Protein AF-A0A8S3HAY7-F1 (afdb_monomer_lite)

Sequence (148 aa):
MASSSPSLCQQLQCDAFQFTICRHCQLFLCIKHLAEHQQQFPTDFQRLLDDARRQQAQLSTFDTRISEQRLKLNQTHDIDTTQTRQINTYLQSRAIQDGNRSCLNQFQTATSFLPVTDKLEQFISDSDSTINIINTQFDEDSLFASFG

pLDDT: mean 71.51, std 20.14, range [35.38, 96.5]

Foldseek 3Di:
DDDPDPQAFPPPPGPDRDWDADPVPRGTHDPVVSVVCVVCVVVVVVVVVVVVVVVVVVVVVVVVVVVVVVVVVVVVVVVVLVVLVVVLVVLVVVCVVVVNVVVNVVVCVVPPPNCVVVVVVVVVVVVVVVPPPPDPPPPVVVVPPPPD

Radius of gyration: 32.9 Å; chains: 1; bounding box: 49×33×94 Å

Secondary structure (DSSP, 8-state):
-------S-SSTT---S-EEE-TTT--EEEHHHHHHHHHHHHHHHHHHHHHHHHHHHHHHHHHHHHHHHHHHHHHHHHHHHHHHHHHHHHHHHHHHHTT-HHHHHHHHHH-TTTTHHHHHHHHHHHHHTS---------GGGSSTT--

Structure (mmCIF, N/CA/C/O backbone):
data_AF-A0A8S3HAY7-F1
#
_entry.id   AF-A0A8S3HAY7-F1
#
loop_
_atom_site.group_PDB
_atom_site.id
_atom_site.type_symbol
_atom_site.label_atom_id
_atom_site.label_alt_id
_atom_site.label_comp_id
_atom_site.label_asym_id
_atom_site.label_entity_id
_atom_site.label_seq_id
_atom_site.pdbx_PDB_ins_code
_atom_site.Cartn_x
_atom_site.Cartn_y
_atom_site.Cartn_z
_atom_site.occupancy
_atom_site.B_iso_or_equiv
_atom_site.auth_seq_id
_atom_site.auth_comp_id
_atom_site.auth_asym_id
_atom_site.auth_atom_id
_atom_site.pdbx_PDB_model_num
ATOM 1 N N . MET A 1 1 ? 2.301 -25.032 -39.432 1.00 37.59 1 MET A N 1
ATOM 2 C CA . MET A 1 1 ? 1.788 -23.798 -38.802 1.00 37.59 1 MET A CA 1
ATOM 3 C C . MET A 1 1 ? 2.848 -22.731 -38.998 1.00 37.59 1 MET A C 1
ATOM 5 O O . MET A 1 1 ? 3.970 -22.940 -38.560 1.00 37.59 1 MET A O 1
ATOM 9 N N . ALA A 1 2 ? 2.552 -21.699 -39.789 1.00 36.38 2 ALA A N 1
ATOM 10 C CA . ALA A 1 2 ? 3.522 -20.672 -40.151 1.00 36.38 2 ALA A CA 1
ATOM 11 C C . ALA A 1 2 ? 3.823 -19.796 -38.929 1.00 36.38 2 ALA A C 1
ATOM 13 O O . ALA A 1 2 ? 2.947 -19.093 -38.436 1.00 36.38 2 ALA A O 1
ATOM 14 N N . SER A 1 3 ? 5.058 -19.864 -38.439 1.00 41.44 3 SER A N 1
ATOM 15 C CA . SER A 1 3 ? 5.620 -18.890 -37.513 1.00 41.44 3 SER A CA 1
ATOM 16 C C . SER A 1 3 ? 5.758 -17.564 -38.259 1.00 41.44 3 SER A C 1
ATOM 18 O O . SER A 1 3 ? 6.670 -17.395 -39.069 1.00 41.44 3 SER A O 1
ATOM 20 N N . SER A 1 4 ? 4.827 -16.639 -38.043 1.00 46.16 4 SER A N 1
ATOM 21 C CA . SER A 1 4 ? 4.948 -15.260 -38.509 1.00 46.16 4 SER A CA 1
ATOM 22 C C . SER A 1 4 ? 6.047 -14.571 -37.703 1.00 46.16 4 SER A C 1
ATOM 24 O O . SER A 1 4 ? 5.792 -13.969 -36.661 1.00 46.16 4 SER A O 1
ATOM 26 N N . SER A 1 5 ? 7.288 -14.719 -38.159 1.00 51.41 5 SER A N 1
ATOM 27 C CA . SER A 1 5 ? 8.424 -13.938 -37.683 1.00 51.41 5 SER A CA 1
ATOM 28 C C . SER A 1 5 ? 8.075 -12.451 -37.816 1.00 51.41 5 SER A C 1
ATOM 30 O O . SER A 1 5 ? 7.642 -12.050 -38.900 1.00 51.41 5 SER A O 1
ATOM 32 N N . PRO A 1 6 ? 8.232 -11.619 -36.772 1.00 55.50 6 PRO A N 1
ATOM 33 C CA . PRO A 1 6 ? 7.977 -10.191 -36.890 1.00 55.50 6 PRO A CA 1
ATOM 34 C C . PRO A 1 6 ? 9.024 -9.596 -37.837 1.00 55.50 6 PRO A C 1
ATOM 36 O O . PRO A 1 6 ? 10.182 -9.414 -37.481 1.00 55.50 6 PRO A O 1
ATOM 39 N N . SER A 1 7 ? 8.626 -9.356 -39.085 1.00 57.25 7 SER A N 1
ATOM 40 C CA . SER A 1 7 ? 9.487 -8.831 -40.149 1.00 57.25 7 SER A CA 1
ATOM 41 C C . SER A 1 7 ? 9.477 -7.303 -40.223 1.00 57.25 7 SER A C 1
ATOM 43 O O . SER A 1 7 ? 9.905 -6.737 -41.225 1.00 57.25 7 SER A O 1
ATOM 45 N N . LEU A 1 8 ? 8.928 -6.634 -39.207 1.00 63.38 8 LEU A N 1
ATOM 46 C CA . LEU A 1 8 ? 8.683 -5.197 -39.197 1.00 63.38 8 LEU A CA 1
ATOM 47 C C . LEU A 1 8 ? 9.184 -4.589 -37.891 1.00 63.38 8 LEU A C 1
ATOM 49 O O . LEU A 1 8 ? 9.098 -5.197 -36.823 1.00 63.38 8 LEU A O 1
ATOM 53 N N . CYS A 1 9 ? 9.694 -3.365 -37.996 1.00 71.25 9 CYS A N 1
ATOM 54 C CA . CYS A 1 9 ? 10.015 -2.534 -36.846 1.00 71.25 9 CYS A CA 1
ATOM 55 C C . CYS A 1 9 ? 8.757 -2.356 -35.976 1.00 71.25 9 CYS A C 1
ATOM 57 O O . CYS A 1 9 ? 7.694 -2.018 -36.488 1.00 71.25 9 CYS A O 1
ATOM 59 N N . GLN A 1 10 ? 8.875 -2.557 -34.661 1.00 72.06 10 GLN A N 1
ATOM 60 C CA . GLN A 1 10 ? 7.746 -2.452 -33.722 1.00 72.06 10 GLN A CA 1
ATOM 61 C C . GLN A 1 10 ? 7.216 -1.018 -33.544 1.00 72.06 10 GLN A C 1
ATOM 63 O O . GLN A 1 10 ? 6.156 -0.818 -32.955 1.00 72.06 10 GLN A O 1
ATOM 68 N N . GLN A 1 11 ? 7.918 -0.020 -34.084 1.00 69.81 11 GLN A N 1
ATOM 69 C CA . GLN A 1 11 ? 7.413 1.345 -34.193 1.00 69.81 11 GLN A CA 1
ATOM 70 C C . GLN A 1 11 ? 6.331 1.414 -35.285 1.00 69.81 11 GLN A C 1
ATOM 72 O O . GLN A 1 11 ? 6.621 1.195 -36.465 1.00 69.81 11 GLN A O 1
ATOM 77 N N . LEU A 1 12 ? 5.092 1.735 -34.894 1.00 62.75 12 LEU A N 1
ATOM 78 C CA . LEU A 1 12 ? 3.973 1.954 -35.818 1.00 62.75 12 LEU A CA 1
ATOM 79 C C . LEU A 1 12 ? 4.380 2.972 -36.899 1.00 62.75 12 LEU A C 1
ATOM 81 O O . LEU A 1 12 ? 4.919 4.026 -36.574 1.00 62.75 12 LEU A O 1
ATOM 85 N N . GLN A 1 13 ? 4.093 2.657 -38.169 1.00 70.75 13 GLN A N 1
ATOM 86 C CA . GLN A 1 13 ? 4.428 3.470 -39.356 1.00 70.75 13 GLN A CA 1
ATOM 87 C C . GLN A 1 13 ? 5.917 3.496 -39.756 1.00 70.75 13 GLN A C 1
ATOM 89 O O . GLN A 1 13 ? 6.383 4.450 -40.379 1.00 70.75 13 GLN A O 1
ATOM 94 N N . CYS A 1 14 ? 6.684 2.454 -39.425 1.00 76.12 14 CYS A N 1
ATOM 95 C CA . CYS A 1 14 ? 8.046 2.289 -39.928 1.00 76.12 14 CYS A CA 1
ATOM 96 C C . CYS A 1 14 ? 8.129 1.199 -41.007 1.00 76.12 14 CYS A C 1
ATOM 98 O O . CYS A 1 14 ? 8.087 0.013 -40.692 1.00 76.12 14 CYS A O 1
ATOM 100 N N . ASP A 1 15 ? 8.354 1.599 -42.261 1.00 76.62 15 ASP A N 1
ATOM 101 C CA . ASP A 1 15 ? 8.492 0.683 -43.411 1.00 76.62 15 ASP A CA 1
ATOM 102 C C . ASP A 1 15 ? 9.927 0.138 -43.592 1.00 76.62 15 ASP A C 1
ATOM 104 O O . ASP A 1 15 ? 10.336 -0.262 -44.681 1.00 76.62 15 ASP A O 1
ATOM 108 N N . ALA A 1 16 ? 10.751 0.165 -42.541 1.00 75.25 16 ALA A N 1
ATOM 109 C CA . ALA A 1 16 ? 12.135 -0.290 -42.625 1.00 75.25 16 ALA A CA 1
ATOM 110 C C . ALA A 1 16 ? 12.226 -1.826 -42.591 1.00 75.25 16 ALA A C 1
ATOM 112 O O . ALA A 1 16 ? 11.748 -2.467 -41.658 1.00 75.25 16 ALA A O 1
ATOM 113 N N . PHE A 1 17 ? 12.926 -2.402 -43.572 1.00 69.19 17 PHE A N 1
ATOM 114 C CA . PHE A 1 17 ? 13.105 -3.855 -43.722 1.00 69.19 17 PHE A CA 1
ATOM 115 C C . PHE A 1 17 ? 14.362 -4.412 -43.031 1.00 69.19 17 PHE A C 1
ATOM 117 O O . PHE A 1 17 ? 14.563 -5.623 -42.995 1.00 69.19 17 PHE A O 1
ATOM 124 N N . GLN A 1 18 ? 15.221 -3.540 -42.494 1.00 75.56 18 GLN A N 1
ATOM 125 C CA . GLN A 1 18 ? 16.394 -3.918 -41.702 1.00 75.56 18 GLN A CA 1
ATOM 126 C C . GLN A 1 18 ? 16.164 -3.542 -40.241 1.00 75.56 18 GLN A C 1
ATOM 128 O O . GLN A 1 18 ? 15.976 -2.366 -39.914 1.00 75.56 18 GLN A O 1
ATOM 133 N N . PHE A 1 19 ? 16.193 -4.543 -39.367 1.00 79.69 19 PHE A N 1
ATOM 134 C CA . PHE A 1 19 ? 15.931 -4.390 -37.944 1.00 79.69 19 PHE A CA 1
ATOM 135 C C . PHE A 1 19 ? 16.968 -5.133 -37.106 1.00 79.69 19 PHE A C 1
ATOM 137 O O . PHE A 1 19 ? 17.495 -6.176 -37.491 1.00 79.69 19 PHE A O 1
ATOM 144 N N . THR A 1 20 ? 17.237 -4.568 -35.939 1.00 82.88 20 THR A N 1
ATOM 145 C CA . THR A 1 20 ? 18.141 -5.088 -34.922 1.00 82.88 20 THR A CA 1
ATOM 146 C C . THR A 1 20 ? 17.357 -5.222 -33.624 1.00 82.88 20 THR A C 1
ATOM 148 O O . THR A 1 20 ? 16.465 -4.427 -33.329 1.00 82.88 20 THR A O 1
ATOM 151 N N . ILE A 1 21 ? 17.692 -6.235 -32.831 1.00 84.19 21 ILE A N 1
ATOM 152 C CA . ILE A 1 21 ? 17.061 -6.458 -31.532 1.00 84.19 21 ILE A CA 1
ATOM 153 C C . ILE A 1 21 ? 17.763 -5.589 -30.488 1.00 84.19 21 ILE A C 1
ATOM 155 O O . ILE A 1 21 ? 18.978 -5.696 -30.294 1.00 84.19 21 ILE A O 1
ATOM 159 N N . CYS A 1 22 ? 17.005 -4.756 -29.779 1.00 84.50 22 CYS A N 1
ATOM 160 C CA . CYS A 1 22 ? 17.496 -4.124 -28.563 1.00 84.50 22 CYS A CA 1
ATOM 161 C C . CYS A 1 22 ? 17.643 -5.196 -27.479 1.00 84.50 22 CYS A C 1
ATOM 163 O O . CYS A 1 22 ? 16.658 -5.784 -27.046 1.00 84.50 22 CYS A O 1
ATOM 165 N N . ARG A 1 23 ? 18.864 -5.460 -27.003 1.00 84.31 23 ARG A N 1
ATOM 166 C CA . ARG A 1 23 ? 19.099 -6.524 -26.009 1.00 84.31 23 ARG A CA 1
ATOM 167 C C . ARG A 1 23 ? 18.497 -6.243 -24.629 1.00 84.31 23 ARG A C 1
ATOM 169 O O . ARG A 1 23 ? 18.299 -7.183 -23.874 1.00 84.31 23 ARG A O 1
ATOM 176 N N . HIS A 1 24 ? 18.207 -4.982 -24.309 1.00 80.81 24 HIS A N 1
ATOM 177 C CA . HIS A 1 24 ? 17.679 -4.589 -22.999 1.00 80.81 24 HIS A CA 1
ATOM 178 C C . HIS A 1 24 ? 16.188 -4.906 -22.840 1.00 80.81 24 HIS A C 1
ATOM 180 O O . HIS A 1 24 ? 15.763 -5.359 -21.787 1.00 80.81 24 HIS A O 1
ATOM 186 N N . CYS A 1 25 ? 15.401 -4.677 -23.888 1.00 82.56 25 CYS A N 1
ATOM 187 C CA . CYS A 1 25 ? 13.939 -4.798 -23.872 1.00 82.56 25 CYS A CA 1
ATOM 188 C C . CYS A 1 25 ? 13.412 -5.807 -24.903 1.00 82.56 25 CYS A C 1
ATOM 190 O O . CYS A 1 25 ? 12.207 -5.962 -25.052 1.00 82.56 25 CYS A O 1
ATOM 192 N N . GLN A 1 26 ? 14.319 -6.468 -25.633 1.00 86.19 26 GLN A N 1
ATOM 193 C CA . GLN A 1 26 ? 14.034 -7.437 -26.697 1.00 86.19 26 GLN A CA 1
ATOM 194 C C . GLN A 1 26 ? 13.161 -6.883 -27.840 1.00 86.19 26 GLN A C 1
ATOM 196 O O . GLN A 1 26 ? 12.584 -7.646 -28.611 1.00 86.19 26 GLN A O 1
ATOM 201 N N . LEU A 1 27 ? 13.100 -5.553 -27.986 1.00 84.62 27 LEU A N 1
ATOM 202 C CA . LEU A 1 27 ? 12.339 -4.897 -29.048 1.00 84.62 27 LEU A CA 1
ATOM 203 C C . LEU A 1 27 ? 13.049 -5.009 -30.403 1.00 84.62 27 LEU A C 1
ATOM 205 O O . LEU A 1 27 ? 14.265 -4.822 -30.497 1.00 84.62 27 LEU A O 1
ATOM 209 N N . PHE A 1 28 ? 12.276 -5.255 -31.460 1.00 86.94 28 PHE A N 1
ATOM 210 C CA . PHE A 1 28 ? 12.743 -5.282 -32.848 1.00 86.94 28 PHE A CA 1
ATOM 211 C C . PHE A 1 28 ? 12.616 -3.883 -33.452 1.00 86.94 28 PHE A C 1
ATOM 213 O O . PHE A 1 28 ? 11.518 -3.434 -33.788 1.00 86.94 28 PHE A O 1
ATOM 220 N N . LEU A 1 29 ? 13.743 -3.185 -33.592 1.00 86.38 29 LEU A N 1
ATOM 221 C CA . LEU A 1 29 ? 13.777 -1.793 -34.034 1.00 86.38 29 LEU A CA 1
ATOM 222 C C . LEU A 1 29 ? 14.686 -1.637 -35.252 1.00 86.38 29 LEU A C 1
ATOM 224 O O . LEU A 1 29 ? 15.742 -2.260 -35.344 1.00 86.38 29 LEU A O 1
ATOM 228 N N . CYS A 1 30 ? 14.308 -0.773 -36.193 1.00 89.69 30 CYS A N 1
ATOM 229 C CA . CYS A 1 30 ? 15.243 -0.343 -37.230 1.00 89.69 30 CYS A CA 1
ATOM 230 C C . CYS A 1 30 ? 16.382 0.484 -36.610 1.00 89.69 30 CYS A C 1
ATOM 232 O O . CYS A 1 30 ? 16.252 0.995 -35.500 1.00 89.69 30 CYS A O 1
ATOM 234 N N . ILE A 1 31 ? 17.494 0.659 -37.328 1.00 86.88 31 ILE A N 1
ATOM 235 C CA . ILE A 1 31 ? 18.687 1.354 -36.806 1.00 86.88 31 ILE A CA 1
ATOM 236 C C . ILE A 1 31 ? 18.351 2.760 -36.277 1.00 86.88 31 ILE A C 1
ATOM 238 O O . ILE A 1 31 ? 18.845 3.156 -35.223 1.00 86.88 31 ILE A O 1
ATOM 242 N N . LYS A 1 32 ? 17.470 3.492 -36.973 1.00 87.00 32 LYS A N 1
ATOM 243 C CA . LYS A 1 32 ? 17.034 4.834 -36.567 1.00 87.00 32 LYS A CA 1
ATOM 244 C C . LYS A 1 32 ? 16.267 4.806 -35.240 1.00 87.00 32 LYS A C 1
ATOM 246 O O . LYS A 1 32 ? 16.650 5.499 -34.305 1.00 87.00 32 LYS A O 1
ATOM 251 N N . HIS A 1 33 ? 15.236 3.967 -35.138 1.00 87.56 33 HIS A N 1
ATOM 252 C CA . HIS A 1 33 ? 14.433 3.861 -33.918 1.00 87.56 33 HIS A CA 1
ATOM 253 C C . HIS A 1 33 ? 15.204 3.221 -32.764 1.00 87.56 33 HIS A C 1
ATOM 255 O O . HIS A 1 33 ? 14.953 3.554 -31.615 1.00 87.56 33 HIS A O 1
ATOM 261 N N . LEU A 1 34 ? 16.185 2.359 -33.042 1.00 88.00 34 LEU A N 1
ATOM 262 C CA . LEU A 1 34 ? 17.090 1.852 -32.017 1.00 88.00 34 LEU A CA 1
ATOM 263 C C . LEU A 1 34 ? 17.937 2.983 -31.420 1.00 88.00 34 LEU A C 1
ATOM 265 O O . LEU A 1 34 ? 18.092 3.033 -30.204 1.00 88.00 34 LEU A O 1
ATOM 269 N N . ALA A 1 35 ? 18.455 3.897 -32.246 1.00 87.12 35 ALA A N 1
ATOM 270 C CA . ALA A 1 35 ? 19.217 5.049 -31.768 1.00 87.12 35 ALA A CA 1
ATOM 271 C C . ALA A 1 35 ? 18.341 6.020 -30.958 1.00 87.12 35 ALA A C 1
ATOM 273 O O . ALA A 1 35 ? 18.748 6.457 -29.884 1.00 87.12 35 ALA A O 1
ATOM 274 N N . GLU A 1 36 ? 17.124 6.310 -31.425 1.00 89.75 36 GLU A N 1
ATOM 275 C CA . GLU A 1 36 ? 16.154 7.134 -30.686 1.00 89.75 36 GLU A CA 1
ATOM 276 C C . GLU A 1 36 ? 15.763 6.480 -29.350 1.00 89.75 36 GLU A C 1
ATOM 278 O O . GLU A 1 36 ? 15.808 7.126 -28.304 1.00 89.75 36 GLU A O 1
ATOM 283 N N . HIS A 1 37 ? 15.477 5.177 -29.361 1.00 87.88 37 HIS A N 1
ATOM 284 C CA . HIS A 1 37 ? 15.178 4.396 -28.162 1.00 87.88 37 HIS A CA 1
ATOM 285 C C . HIS A 1 37 ? 16.343 4.412 -27.161 1.00 87.88 37 HIS A C 1
ATOM 287 O O . HIS A 1 37 ? 16.134 4.611 -25.968 1.00 87.88 37 HIS A O 1
ATOM 293 N N . GLN A 1 38 ? 17.584 4.264 -27.634 1.00 86.69 38 GLN A N 1
ATOM 294 C CA . GLN A 1 38 ? 18.778 4.351 -26.787 1.00 86.69 38 GLN A CA 1
ATOM 295 C C . GLN A 1 38 ? 18.990 5.750 -26.197 1.00 86.69 38 GLN A C 1
ATOM 297 O O . GLN A 1 38 ? 19.474 5.859 -25.074 1.00 86.69 38 GLN A O 1
ATOM 302 N N . GLN A 1 39 ? 18.626 6.810 -26.922 1.00 90.69 39 GLN A N 1
ATOM 303 C CA . GLN A 1 39 ? 18.703 8.183 -26.416 1.00 90.69 39 GLN A 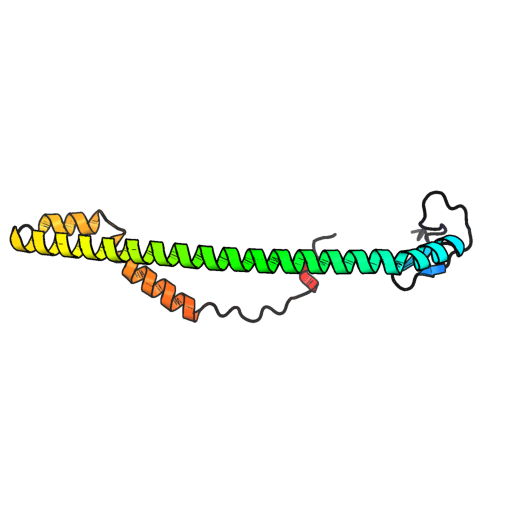CA 1
ATOM 304 C C . GLN A 1 39 ? 17.642 8.476 -25.352 1.00 90.69 39 GLN A C 1
ATOM 306 O O . GLN A 1 39 ? 17.919 9.216 -24.412 1.00 90.69 39 GLN A O 1
ATOM 311 N N . GLN A 1 40 ? 16.445 7.900 -25.481 1.00 89.00 40 GLN A N 1
ATOM 312 C CA . GLN A 1 40 ? 15.343 8.092 -24.531 1.00 89.00 40 GLN A CA 1
ATOM 313 C C . GLN A 1 40 ? 15.482 7.221 -23.277 1.00 89.00 40 GLN A C 1
ATOM 315 O O . GLN A 1 40 ? 15.054 7.623 -22.194 1.00 89.00 40 GLN A O 1
ATOM 320 N N . PHE A 1 41 ? 16.146 6.069 -23.397 1.00 87.94 41 PHE A N 1
ATOM 321 C CA . PHE A 1 41 ? 16.279 5.091 -22.320 1.00 87.94 41 PHE A CA 1
ATOM 322 C C . PHE A 1 41 ? 16.763 5.673 -20.976 1.00 87.94 41 PHE A C 1
ATOM 324 O O . PHE A 1 41 ? 16.138 5.364 -19.964 1.00 87.94 41 PHE A O 1
ATOM 331 N N . PRO A 1 42 ? 17.805 6.530 -20.897 1.00 91.12 42 PRO A N 1
ATOM 332 C CA . PRO A 1 42 ? 18.242 7.092 -19.618 1.00 91.12 42 PRO A CA 1
ATOM 333 C C . PRO A 1 42 ? 17.161 7.934 -18.934 1.00 91.12 42 PRO A C 1
ATOM 335 O O . PRO A 1 42 ? 17.025 7.890 -17.713 1.00 91.12 42 PRO A O 1
ATOM 338 N N . THR A 1 43 ? 16.381 8.690 -19.711 1.00 92.19 43 THR A N 1
ATOM 339 C CA . THR A 1 43 ? 15.296 9.528 -19.191 1.00 92.19 43 THR A CA 1
ATOM 340 C C . THR A 1 43 ? 14.142 8.674 -18.679 1.00 92.19 43 THR A C 1
ATOM 342 O O . THR A 1 43 ? 13.663 8.901 -17.568 1.00 92.19 43 THR A O 1
ATOM 345 N N . ASP A 1 44 ? 13.735 7.663 -19.446 1.00 88.25 44 ASP A N 1
ATOM 346 C CA . ASP A 1 44 ? 12.667 6.744 -19.045 1.00 88.25 44 ASP A CA 1
ATOM 347 C C . ASP A 1 44 ? 13.069 5.921 -17.818 1.00 88.25 44 ASP A C 1
ATOM 349 O O . ASP A 1 44 ? 12.288 5.765 -16.878 1.00 88.25 44 ASP A O 1
ATOM 353 N N . PHE A 1 45 ? 14.318 5.460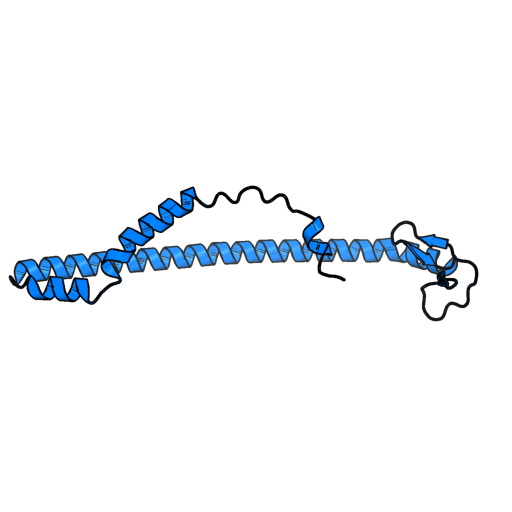 -17.778 1.00 90.12 45 PHE A N 1
ATOM 354 C CA . PHE A 1 45 ? 14.868 4.742 -16.637 1.00 90.12 45 PHE A CA 1
ATOM 355 C C . PHE A 1 45 ? 14.894 5.614 -15.378 1.00 90.12 45 PHE A C 1
ATOM 357 O O . PHE A 1 45 ? 14.457 5.176 -14.313 1.00 90.12 45 PHE A O 1
ATOM 364 N N . GLN A 1 46 ? 15.338 6.869 -15.494 1.00 94.19 46 GLN A N 1
ATOM 365 C CA . GLN A 1 46 ? 15.334 7.802 -14.369 1.00 94.19 46 GLN A CA 1
ATOM 366 C C . GLN A 1 46 ? 13.911 8.063 -13.859 1.00 94.19 46 GLN A C 1
ATOM 368 O O . GLN A 1 46 ? 13.682 8.059 -12.650 1.00 94.19 46 GLN A O 1
ATOM 373 N N . ARG A 1 47 ? 12.940 8.213 -14.767 1.00 94.94 47 ARG A N 1
ATOM 374 C CA . ARG A 1 47 ? 11.529 8.378 -14.405 1.00 94.94 47 ARG A CA 1
ATOM 375 C C . ARG A 1 47 ? 10.993 7.173 -13.633 1.00 94.94 47 ARG A C 1
ATOM 377 O O . ARG A 1 47 ? 10.336 7.365 -12.614 1.00 94.94 47 ARG A O 1
ATOM 384 N N . LEU A 1 48 ? 11.302 5.955 -14.078 1.00 94.38 48 LEU A N 1
ATOM 385 C CA . LEU A 1 48 ? 10.910 4.729 -13.377 1.00 94.38 48 LEU A CA 1
ATOM 386 C C . LEU A 1 48 ? 11.537 4.643 -11.980 1.00 94.38 48 LEU A C 1
ATOM 388 O O . LEU A 1 48 ? 10.854 4.275 -11.027 1.00 94.38 48 LEU A O 1
ATOM 392 N N . LEU A 1 49 ? 12.810 5.024 -11.833 1.00 96.50 49 LEU A N 1
ATOM 393 C CA . LEU A 1 49 ? 13.461 5.086 -10.522 1.00 96.50 49 LEU A CA 1
ATOM 394 C C . LEU A 1 49 ? 12.797 6.108 -9.595 1.00 96.50 49 LEU A C 1
ATOM 396 O O . LEU A 1 49 ? 12.609 5.836 -8.409 1.00 96.50 49 LEU A O 1
ATOM 400 N N . ASP A 1 50 ? 12.430 7.274 -10.117 1.00 96.44 50 ASP A N 1
ATOM 401 C CA . ASP A 1 50 ? 11.762 8.309 -9.332 1.00 96.44 50 ASP A CA 1
ATOM 402 C C . ASP A 1 50 ? 10.331 7.897 -8.949 1.00 96.44 50 ASP A C 1
ATOM 404 O O . ASP A 1 50 ? 9.896 8.151 -7.823 1.00 96.44 50 ASP A O 1
ATOM 408 N N . ASP A 1 51 ? 9.614 7.198 -9.831 1.00 96.12 51 ASP A N 1
ATOM 409 C CA . ASP A 1 51 ? 8.316 6.587 -9.526 1.00 96.12 51 ASP A CA 1
ATOM 410 C C . ASP A 1 51 ? 8.439 5.520 -8.434 1.00 96.12 51 ASP A C 1
ATOM 412 O O . ASP A 1 51 ? 7.692 5.565 -7.453 1.00 96.12 51 ASP A O 1
ATOM 416 N N . ALA A 1 52 ? 9.430 4.630 -8.530 1.00 95.44 52 ALA A N 1
ATOM 417 C CA . ALA A 1 52 ? 9.691 3.609 -7.518 1.00 95.44 52 ALA A CA 1
ATOM 418 C C . ALA A 1 52 ? 10.016 4.228 -6.146 1.00 95.44 52 ALA A C 1
ATOM 420 O O . ALA A 1 52 ? 9.461 3.817 -5.127 1.00 95.44 52 ALA A O 1
ATOM 421 N N . ARG A 1 53 ? 10.849 5.277 -6.104 1.00 96.19 53 ARG A N 1
ATOM 422 C CA . ARG A 1 53 ? 11.156 6.012 -4.863 1.00 96.19 53 ARG A CA 1
ATOM 423 C C . ARG A 1 53 ? 9.918 6.673 -4.263 1.00 96.19 53 ARG A C 1
ATOM 425 O O . ARG A 1 53 ? 9.731 6.641 -3.047 1.00 96.19 53 ARG A O 1
ATOM 432 N N . ARG A 1 54 ? 9.059 7.264 -5.099 1.00 96.19 54 ARG A N 1
ATOM 433 C CA . ARG A 1 54 ? 7.794 7.860 -4.646 1.00 96.19 54 ARG A CA 1
ATOM 434 C C . ARG A 1 54 ? 6.856 6.810 -4.065 1.00 96.19 54 ARG A C 1
ATOM 436 O O . ARG A 1 54 ? 6.303 7.040 -2.993 1.00 96.19 54 ARG A O 1
ATOM 443 N N . GLN A 1 55 ? 6.713 5.664 -4.724 1.00 95.50 55 GLN A N 1
ATOM 444 C CA . GLN A 1 55 ? 5.906 4.553 -4.218 1.00 95.50 55 GLN A CA 1
ATOM 445 C C . GLN A 1 55 ? 6.451 4.024 -2.888 1.00 95.50 55 GLN A C 1
ATOM 447 O O . GLN A 1 55 ? 5.689 3.852 -1.941 1.00 95.50 55 GLN A O 1
ATOM 452 N N . GLN A 1 56 ? 7.770 3.862 -2.766 1.00 96.06 56 GLN A N 1
ATOM 453 C CA . GLN A 1 56 ? 8.404 3.447 -1.514 1.00 96.06 56 GLN A CA 1
ATOM 454 C C . GLN A 1 56 ? 8.118 4.428 -0.364 1.00 96.06 56 GLN A C 1
ATOM 456 O O . GLN A 1 56 ? 7.783 4.005 0.742 1.00 96.06 56 GLN A O 1
ATOM 461 N N . ALA A 1 57 ? 8.198 5.738 -0.618 1.00 94.12 57 ALA A N 1
ATOM 462 C CA . ALA A 1 57 ? 7.874 6.760 0.379 1.00 94.12 57 ALA A CA 1
ATOM 463 C C . ALA A 1 57 ? 6.378 6.777 0.761 1.00 94.12 57 ALA A C 1
ATOM 465 O O . ALA A 1 57 ? 6.016 7.062 1.905 1.00 94.12 57 ALA A O 1
ATOM 466 N N . GLN A 1 58 ? 5.490 6.468 -0.186 1.00 95.88 58 GLN A N 1
ATOM 467 C CA . GLN A 1 58 ? 4.058 6.339 0.088 1.00 95.88 58 GLN A CA 1
ATOM 468 C C . GLN A 1 58 ? 3.758 5.115 0.956 1.00 95.88 58 GLN A C 1
ATOM 470 O O . GLN A 1 58 ? 2.985 5.233 1.906 1.00 95.88 58 GLN A O 1
ATOM 475 N N . LEU A 1 59 ? 4.398 3.976 0.676 1.00 94.06 59 LEU A N 1
ATOM 476 C CA . LEU A 1 59 ? 4.255 2.756 1.471 1.00 94.06 59 LEU A CA 1
ATOM 477 C C . LEU A 1 59 ? 4.749 2.957 2.905 1.00 94.06 59 LEU A C 1
ATOM 479 O O . LEU A 1 59 ? 4.017 2.647 3.838 1.00 94.06 59 LEU A O 1
ATOM 483 N N . SER A 1 60 ? 5.909 3.590 3.106 1.00 93.50 60 SER A N 1
ATOM 484 C CA . SER A 1 60 ? 6.402 3.865 4.464 1.00 93.50 60 SER A CA 1
ATOM 485 C C . SER A 1 60 ? 5.470 4.794 5.254 1.00 93.50 60 SER A C 1
ATOM 487 O O . SER A 1 60 ? 5.242 4.605 6.452 1.00 93.50 60 SER A O 1
ATOM 489 N N . THR A 1 61 ? 4.865 5.776 4.579 1.00 94.31 61 THR A N 1
ATOM 490 C CA . THR A 1 61 ? 3.856 6.655 5.187 1.00 94.31 61 THR A CA 1
ATOM 491 C C . THR A 1 61 ? 2.585 5.880 5.539 1.00 94.31 61 THR A C 1
ATOM 493 O O . THR A 1 61 ? 1.985 6.116 6.589 1.00 94.31 61 THR A O 1
ATOM 496 N N . PHE A 1 62 ? 2.161 4.959 4.673 1.00 94.75 62 PHE A N 1
ATOM 497 C CA . PHE A 1 62 ? 1.008 4.099 4.914 1.00 94.75 62 PHE A CA 1
ATOM 498 C C . PHE A 1 62 ? 1.237 3.172 6.115 1.00 94.75 62 PHE A C 1
ATOM 500 O O . PHE A 1 62 ? 0.409 3.162 7.024 1.00 94.75 62 PHE A O 1
ATOM 507 N N . ASP A 1 63 ? 2.384 2.495 6.184 1.00 93.75 63 ASP A N 1
ATOM 508 C CA . ASP A 1 63 ? 2.755 1.625 7.307 1.00 93.75 63 ASP A CA 1
ATOM 509 C C . ASP A 1 63 ? 2.771 2.386 8.635 1.00 93.75 63 ASP A C 1
ATOM 511 O O . ASP A 1 63 ? 2.235 1.915 9.641 1.00 93.75 63 ASP A O 1
ATOM 515 N N . THR A 1 64 ? 3.308 3.610 8.626 1.00 94.81 64 THR A N 1
ATOM 516 C CA . THR A 1 64 ? 3.294 4.492 9.801 1.00 94.81 64 THR A CA 1
ATOM 517 C C . THR A 1 64 ? 1.861 4.759 10.27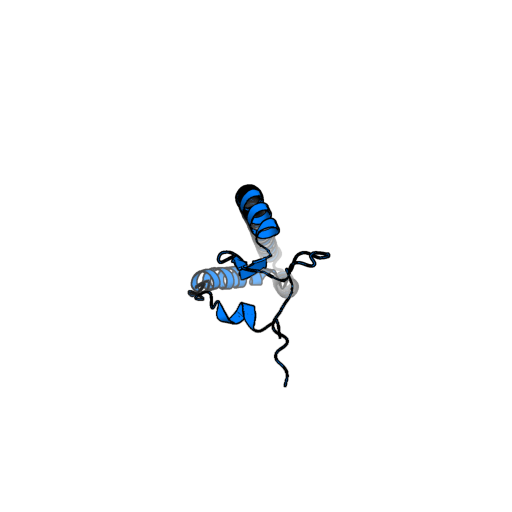2 1.00 94.81 64 THR A C 1
ATOM 519 O O . THR A 1 64 ? 1.553 4.593 11.452 1.00 94.81 64 THR A O 1
ATOM 522 N N . ARG A 1 65 ? 0.947 5.095 9.352 1.00 95.62 65 ARG A N 1
ATOM 523 C CA . ARG A 1 65 ? -0.468 5.342 9.685 1.00 95.62 65 ARG A CA 1
ATOM 524 C C . ARG A 1 65 ? -1.175 4.094 10.206 1.00 95.62 65 ARG A C 1
ATOM 526 O O . ARG A 1 65 ? -1.973 4.201 11.134 1.00 95.62 65 ARG A O 1
ATOM 533 N N . ILE A 1 66 ? -0.894 2.923 9.635 1.00 95.38 66 ILE A N 1
ATOM 534 C CA . ILE A 1 66 ? -1.449 1.650 10.115 1.00 95.38 66 ILE A CA 1
ATOM 535 C C . ILE A 1 66 ? -0.966 1.359 11.537 1.00 95.38 66 ILE A C 1
ATOM 537 O O . ILE A 1 66 ? -1.772 0.982 12.387 1.00 95.38 66 ILE A O 1
ATOM 541 N N . SER A 1 67 ? 0.318 1.581 11.819 1.00 93.25 67 SER A N 1
ATOM 542 C CA . SER A 1 67 ? 0.882 1.428 13.164 1.00 93.25 67 SER A CA 1
ATOM 543 C C . SER A 1 67 ? 0.201 2.359 14.176 1.00 93.25 67 SER A C 1
ATOM 545 O O . SER A 1 67 ? -0.261 1.912 15.227 1.00 93.25 67 SER A O 1
ATOM 547 N N . GLU A 1 68 ? 0.023 3.636 13.825 1.00 95.75 68 GLU A N 1
ATOM 548 C CA . GLU A 1 68 ? -0.699 4.602 14.662 1.00 95.75 68 GLU A CA 1
ATOM 549 C C . GLU A 1 68 ? -2.163 4.203 14.903 1.00 95.75 68 GLU A C 1
ATOM 551 O O . GLU A 1 68 ? -2.676 4.351 16.014 1.00 95.75 68 GLU A O 1
ATOM 556 N N . GLN A 1 69 ? -2.856 3.701 13.878 1.00 94.00 69 GLN A N 1
ATOM 557 C CA . GLN A 1 69 ? -4.238 3.238 14.015 1.00 94.00 69 GLN A CA 1
ATOM 558 C C . GLN A 1 69 ? -4.341 1.999 14.906 1.00 94.00 69 GLN A C 1
ATOM 560 O O . GLN A 1 69 ? -5.228 1.948 15.758 1.00 94.00 69 GLN A O 1
ATOM 565 N N . ARG A 1 70 ? -3.422 1.037 14.766 1.00 90.44 70 ARG A N 1
ATOM 566 C CA . ARG A 1 70 ? -3.345 -0.134 15.654 1.00 90.44 70 ARG A CA 1
ATOM 567 C C . ARG A 1 70 ? -3.124 0.283 17.103 1.00 90.44 70 ARG A C 1
ATOM 569 O O . ARG A 1 70 ? -3.827 -0.204 17.981 1.00 90.44 70 ARG A O 1
ATOM 576 N N . LEU A 1 71 ? -2.222 1.235 17.348 1.00 94.81 71 LEU A N 1
ATOM 577 C CA . LEU A 1 71 ? -1.982 1.759 18.692 1.00 94.81 71 LEU A CA 1
ATOM 578 C C . LEU A 1 71 ? -3.251 2.379 19.297 1.00 94.81 71 LEU A C 1
ATOM 580 O O . LEU A 1 71 ? -3.594 2.080 20.437 1.00 94.81 71 LEU A O 1
ATOM 584 N N . LYS A 1 72 ? -3.978 3.202 18.530 1.00 93.75 72 LYS A N 1
ATOM 585 C CA . LYS A 1 72 ? -5.240 3.815 18.983 1.00 93.75 72 LYS A CA 1
ATOM 586 C C . LYS A 1 72 ? -6.328 2.778 19.265 1.00 93.75 72 LYS A C 1
ATOM 588 O O . LYS A 1 72 ? -7.066 2.924 20.238 1.00 93.75 72 LYS A O 1
ATOM 593 N N . LEU A 1 73 ? -6.432 1.741 18.432 1.00 91.50 73 LEU A N 1
ATOM 594 C CA . LEU A 1 73 ? -7.386 0.649 18.639 1.00 91.50 73 LEU A CA 1
ATOM 595 C C . LEU A 1 73 ? -7.074 -0.120 19.924 1.00 91.50 73 LEU A C 1
ATOM 597 O O . LEU A 1 73 ? -7.978 -0.317 20.730 1.00 91.50 73 LEU A O 1
ATOM 601 N N . ASN A 1 74 ? -5.806 -0.464 20.153 1.00 86.12 74 ASN A N 1
ATOM 602 C CA . ASN A 1 74 ? -5.381 -1.145 21.377 1.00 86.12 74 ASN A CA 1
ATOM 603 C C . ASN A 1 74 ? -5.667 -0.292 22.619 1.00 86.12 74 ASN A C 1
ATOM 605 O O . ASN A 1 74 ? -6.280 -0.773 23.562 1.00 86.12 74 ASN A O 1
ATOM 609 N N . GLN A 1 75 ? -5.337 1.003 22.585 1.00 91.88 75 GLN A N 1
ATOM 610 C CA . GLN A 1 75 ? -5.660 1.925 23.681 1.00 91.88 75 GLN A CA 1
ATOM 611 C C . GLN A 1 75 ? -7.166 1.995 23.964 1.00 91.88 75 GLN A C 1
ATOM 613 O O . GLN A 1 75 ? -7.576 2.008 25.122 1.00 91.88 75 GLN A O 1
ATOM 618 N N . THR A 1 76 ? -7.994 2.034 22.917 1.00 90.69 76 THR A N 1
ATOM 619 C CA . THR A 1 76 ? -9.459 2.046 23.069 1.00 90.69 76 THR A CA 1
ATOM 620 C C . THR A 1 76 ? -9.945 0.746 23.707 1.00 90.69 76 THR A C 1
ATOM 622 O O . THR A 1 76 ? -10.704 0.778 24.671 1.00 90.69 76 THR A O 1
ATOM 625 N N . HIS A 1 77 ? -9.442 -0.391 23.227 1.00 85.56 77 HIS A N 1
ATOM 626 C CA . HIS A 1 77 ? -9.763 -1.706 23.767 1.00 85.56 77 HIS A CA 1
ATOM 627 C C . HIS A 1 77 ? -9.360 -1.850 25.245 1.00 85.56 77 HIS A C 1
ATOM 629 O O . HIS A 1 77 ? -10.131 -2.383 26.046 1.00 85.56 77 HIS A O 1
ATOM 635 N N . ASP A 1 78 ? -8.190 -1.343 25.637 1.00 83.81 78 ASP A N 1
ATOM 636 C CA . ASP A 1 78 ? -7.715 -1.379 27.026 1.00 83.81 78 ASP A CA 1
ATOM 637 C C . ASP A 1 78 ? -8.596 -0.529 27.954 1.00 83.81 78 ASP A C 1
ATOM 639 O O . ASP A 1 78 ? -8.912 -0.938 29.079 1.00 83.81 78 ASP A O 1
ATOM 643 N N . ILE A 1 79 ? -9.038 0.642 27.478 1.00 90.38 79 ILE A N 1
ATOM 644 C CA . ILE A 1 79 ? -9.982 1.506 28.198 1.00 90.38 79 ILE A CA 1
ATOM 645 C C . ILE A 1 79 ? -11.317 0.783 28.383 1.00 90.38 79 ILE A C 1
ATOM 647 O O . ILE A 1 79 ? -11.803 0.699 29.514 1.00 90.38 79 ILE A O 1
ATOM 651 N N . ASP A 1 80 ? -11.881 0.223 27.314 1.00 82.31 80 ASP A N 1
ATOM 652 C CA . ASP A 1 80 ? -13.166 -0.481 27.355 1.00 82.31 80 ASP A CA 1
ATOM 653 C C . ASP A 1 80 ? -13.100 -1.704 28.276 1.00 82.31 80 ASP A C 1
ATOM 655 O O . ASP A 1 80 ? -13.985 -1.918 29.109 1.00 82.31 80 ASP A O 1
ATOM 659 N N . THR A 1 81 ? -12.008 -2.468 28.206 1.00 83.81 81 THR A N 1
ATOM 660 C CA . THR A 1 81 ? -11.751 -3.610 29.091 1.00 83.81 81 THR A CA 1
ATOM 661 C C . THR A 1 81 ? -11.682 -3.162 30.551 1.00 83.81 81 THR A C 1
ATOM 663 O O . THR A 1 81 ? -12.288 -3.779 31.431 1.00 83.81 81 THR A O 1
ATOM 666 N N . THR A 1 82 ? -11.000 -2.051 30.829 1.00 86.88 82 THR A N 1
ATOM 667 C CA . THR A 1 82 ? -10.889 -1.497 32.184 1.00 86.88 82 THR A CA 1
ATOM 668 C C . THR A 1 82 ? -12.240 -1.022 32.716 1.00 86.88 82 THR A C 1
ATOM 670 O O . THR A 1 82 ? -12.616 -1.383 33.833 1.00 86.88 82 THR A O 1
ATOM 673 N N . GLN A 1 83 ? -13.003 -0.261 31.926 1.00 85.12 83 GLN A N 1
ATOM 674 C CA . GLN A 1 83 ? -14.351 0.187 32.297 1.00 85.12 83 GLN A CA 1
ATOM 675 C C . GLN A 1 83 ? -15.266 -1.004 32.583 1.00 85.12 83 GLN A C 1
ATOM 677 O O . GLN A 1 83 ? -15.985 -1.036 33.582 1.00 85.12 83 GLN A O 1
ATOM 682 N N . THR A 1 84 ? -15.171 -2.030 31.748 1.00 82.25 84 THR A N 1
ATOM 683 C CA . THR A 1 84 ? -15.920 -3.272 31.892 1.00 82.25 84 THR A CA 1
ATOM 684 C C . THR A 1 84 ? -15.589 -3.990 33.205 1.00 82.25 84 THR A C 1
ATOM 686 O O . THR A 1 84 ? -16.497 -4.370 33.951 1.00 82.25 84 THR A O 1
ATOM 689 N N . ARG A 1 85 ? -14.300 -4.116 33.557 1.00 82.00 85 ARG A N 1
ATOM 690 C CA . ARG A 1 85 ? -13.861 -4.669 34.856 1.00 82.00 85 ARG A CA 1
ATOM 691 C C . ARG A 1 85 ? -14.392 -3.847 36.037 1.00 82.00 85 ARG A C 1
ATOM 693 O O . ARG A 1 85 ? -14.825 -4.423 37.039 1.00 82.00 85 ARG A O 1
ATOM 700 N N . GLN A 1 86 ? -14.403 -2.518 35.926 1.00 81.69 86 GLN A N 1
ATOM 701 C CA . GLN A 1 86 ? -14.925 -1.630 36.971 1.00 81.69 86 GLN A CA 1
ATOM 702 C C . GLN A 1 86 ? -16.436 -1.802 37.174 1.00 81.69 86 GLN A C 1
ATOM 704 O O . GLN A 1 86 ? -16.881 -1.947 38.313 1.00 81.69 86 GLN A O 1
ATOM 709 N N . ILE A 1 87 ? -17.218 -1.856 36.090 1.00 83.19 87 ILE A N 1
ATOM 710 C CA . ILE A 1 87 ? -18.668 -2.098 36.145 1.00 83.19 87 ILE A CA 1
ATOM 711 C C . ILE A 1 87 ? -18.954 -3.460 36.780 1.00 83.19 87 ILE A C 1
ATOM 713 O O . ILE A 1 87 ? -19.781 -3.556 37.686 1.00 83.19 87 ILE A O 1
ATOM 717 N N . ASN A 1 88 ? -18.228 -4.502 36.368 1.00 77.88 88 ASN A N 1
ATOM 718 C CA . ASN A 1 88 ? -18.332 -5.830 36.970 1.00 77.88 88 ASN A CA 1
ATOM 719 C C . ASN A 1 88 ? -18.091 -5.801 38.480 1.00 77.88 88 ASN A C 1
ATOM 721 O O . ASN A 1 88 ? -18.893 -6.330 39.249 1.00 77.88 88 ASN A O 1
ATOM 725 N N . THR A 1 89 ? -17.007 -5.153 38.904 1.00 79.81 89 THR A N 1
ATOM 726 C CA . THR A 1 89 ? -16.645 -5.031 40.322 1.00 79.81 89 THR A CA 1
ATOM 727 C C . THR A 1 89 ? -17.732 -4.290 41.102 1.00 79.81 89 THR A C 1
ATOM 729 O O . THR A 1 89 ? -18.144 -4.731 42.177 1.00 79.81 89 THR A O 1
ATOM 732 N N . TYR A 1 90 ? -18.255 -3.197 40.538 1.00 81.44 90 TYR A N 1
ATOM 733 C CA . TYR A 1 90 ? -19.353 -2.439 41.129 1.00 81.44 90 TYR A CA 1
ATOM 734 C C . TYR A 1 90 ? -20.601 -3.310 41.316 1.00 81.44 90 TYR A C 1
ATOM 736 O O . TYR A 1 90 ? -21.120 -3.403 42.430 1.00 81.44 90 TYR A O 1
ATOM 744 N N . LEU A 1 91 ? -21.045 -4.004 40.265 1.00 78.75 91 LEU A N 1
ATOM 745 C CA . LEU A 1 91 ? -22.224 -4.871 40.311 1.00 78.75 91 LEU A CA 1
ATOM 746 C C . LEU A 1 91 ? -22.062 -6.013 41.321 1.00 78.75 91 LEU A C 1
ATOM 748 O O . LEU A 1 91 ? -22.987 -6.280 42.090 1.00 78.75 91 LEU A O 1
ATOM 752 N N . GLN A 1 92 ? -20.885 -6.645 41.374 1.00 76.19 92 GLN A N 1
ATOM 753 C CA . GLN A 1 92 ? -20.571 -7.671 42.372 1.00 76.19 92 GLN A CA 1
ATOM 754 C C . GLN A 1 92 ? -20.680 -7.120 43.797 1.00 76.19 92 GLN A C 1
ATOM 756 O O . GLN A 1 92 ? -21.345 -7.727 44.638 1.00 76.19 92 GLN A O 1
ATOM 761 N N . SER A 1 93 ? -20.089 -5.950 44.064 1.00 77.38 93 SER A N 1
ATOM 762 C CA . SER A 1 93 ? -20.145 -5.325 45.390 1.00 77.38 93 SER A CA 1
ATOM 763 C C . SER A 1 93 ? -21.581 -4.992 45.817 1.00 77.38 93 SER A C 1
ATOM 765 O O . SER A 1 93 ? -21.975 -5.292 46.945 1.00 77.38 93 SER A O 1
ATOM 767 N N . ARG A 1 94 ? -22.399 -4.476 44.890 1.00 77.06 94 ARG A N 1
ATOM 768 C CA . ARG A 1 94 ? -23.821 -4.168 45.096 1.00 77.06 94 ARG A CA 1
ATOM 769 C C . ARG A 1 94 ? -24.645 -5.417 45.395 1.00 77.06 94 ARG A C 1
ATOM 771 O O . ARG A 1 94 ? -25.407 -5.433 46.354 1.00 77.06 94 ARG A O 1
ATOM 778 N N . ALA A 1 95 ? -24.458 -6.485 44.622 1.00 72.81 95 ALA A N 1
ATOM 779 C CA . ALA A 1 95 ? -25.186 -7.736 44.823 1.00 72.81 95 ALA A CA 1
ATOM 780 C C . ALA A 1 9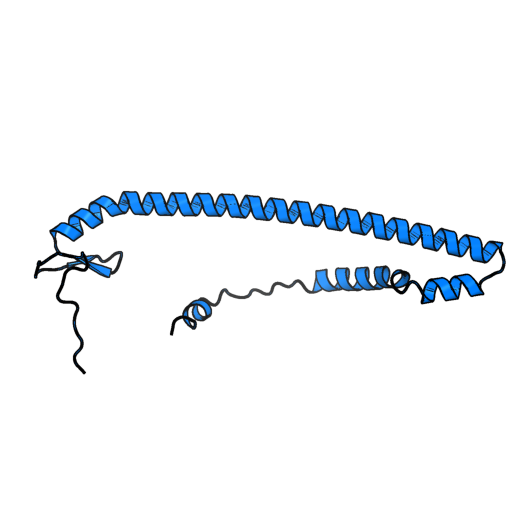5 ? -24.862 -8.410 46.167 1.00 72.81 95 ALA A C 1
ATOM 782 O O . ALA A 1 95 ? -25.728 -9.065 46.749 1.00 72.81 95 ALA A O 1
ATOM 783 N N . ILE A 1 96 ? -23.628 -8.253 46.663 1.00 76.56 96 ILE A N 1
ATOM 784 C CA . ILE A 1 96 ? -23.225 -8.731 47.992 1.00 76.56 96 ILE A CA 1
ATOM 785 C C . ILE A 1 96 ? -23.900 -7.902 49.092 1.00 76.56 96 ILE A C 1
ATOM 787 O O . ILE A 1 96 ? -24.411 -8.486 50.045 1.00 76.56 96 ILE A O 1
ATOM 791 N N . GLN A 1 97 ? -23.933 -6.573 48.953 1.00 75.50 97 GLN A N 1
ATOM 792 C CA . GLN A 1 97 ? -24.570 -5.671 49.922 1.00 75.50 97 GLN A CA 1
ATOM 793 C C . GLN A 1 97 ? -26.087 -5.880 50.010 1.00 75.50 97 GLN A C 1
ATOM 795 O O . GLN A 1 97 ? -26.630 -5.955 51.108 1.00 75.50 97 GLN A O 1
ATOM 800 N N . ASP A 1 98 ? -26.756 -6.033 48.867 1.00 75.81 98 ASP A N 1
ATOM 801 C CA . ASP A 1 98 ? -28.217 -6.140 48.789 1.00 75.81 98 ASP A CA 1
ATOM 802 C C . ASP A 1 98 ? -28.724 -7.589 48.997 1.00 75.81 98 ASP A C 1
ATOM 804 O O . ASP A 1 98 ? -29.920 -7.857 48.891 1.00 75.81 98 ASP A O 1
ATOM 808 N N . GLY A 1 99 ? -27.829 -8.556 49.254 1.00 68.25 99 GLY A N 1
ATOM 809 C CA . GLY A 1 99 ? -28.164 -9.978 49.444 1.00 68.25 99 GLY A CA 1
ATOM 810 C C . GLY A 1 99 ? -28.726 -10.678 48.197 1.00 68.25 99 GLY A C 1
ATOM 811 O O . GLY A 1 99 ? -29.129 -11.840 48.255 1.00 68.25 99 GLY A O 1
ATOM 812 N N . ASN A 1 100 ? -28.739 -9.996 47.049 1.00 63.91 100 ASN A N 1
ATOM 813 C CA . ASN A 1 100 ? -29.512 -10.377 45.873 1.00 63.91 100 ASN A CA 1
ATOM 814 C C . ASN A 1 100 ? -28.617 -10.984 44.777 1.00 63.91 100 ASN A C 1
ATOM 816 O O . ASN A 1 100 ? -28.477 -10.465 43.668 1.00 63.91 100 ASN A O 1
ATOM 820 N N . ARG A 1 101 ? -27.991 -12.126 45.099 1.00 62.78 101 ARG A N 1
ATOM 821 C CA . ARG A 1 101 ? -27.066 -12.856 44.202 1.00 62.78 101 ARG A CA 1
ATOM 822 C C . ARG A 1 101 ? -27.719 -13.351 42.900 1.00 62.78 101 ARG A C 1
ATOM 824 O O . ARG A 1 101 ? -27.021 -13.585 41.918 1.00 62.78 101 ARG A O 1
ATOM 831 N N . SER A 1 102 ? -29.049 -13.470 42.874 1.00 64.75 102 SER A N 1
ATOM 832 C CA . SER A 1 102 ? -29.830 -13.891 41.700 1.00 64.75 102 SER A CA 1
ATOM 833 C C . SER A 1 102 ? -29.696 -12.924 40.514 1.00 64.75 102 SER A C 1
ATOM 835 O O . SER A 1 102 ? -29.487 -13.364 39.384 1.00 64.75 102 SER A O 1
ATOM 837 N N . CYS A 1 103 ? -29.758 -11.609 40.759 1.00 61.97 103 CYS A N 1
ATOM 838 C CA . CYS A 1 103 ? -29.643 -10.597 39.700 1.00 61.97 103 CYS A CA 1
ATOM 839 C C . CYS A 1 103 ? -28.227 -10.522 39.114 1.00 61.97 103 CYS A C 1
ATOM 841 O O . CYS A 1 103 ? -28.073 -10.291 37.918 1.00 61.97 103 CYS A O 1
ATOM 843 N N . LEU A 1 104 ? -27.197 -10.767 39.931 1.00 63.78 104 LEU A N 1
ATOM 844 C CA . LEU A 1 104 ? -25.806 -10.811 39.475 1.00 63.78 104 LEU A CA 1
ATOM 845 C C . LEU A 1 104 ? -25.584 -11.947 38.467 1.00 63.78 104 LEU A C 1
ATOM 847 O O . LEU A 1 104 ? -25.002 -11.724 37.410 1.00 63.78 104 LEU A O 1
ATOM 851 N N . ASN A 1 105 ? -26.105 -13.142 38.765 1.00 62.94 105 ASN A N 1
ATOM 852 C CA . ASN A 1 105 ? -25.990 -14.305 37.884 1.00 62.94 105 ASN A CA 1
ATOM 853 C C . ASN A 1 105 ? -26.756 -14.112 36.567 1.00 62.94 105 ASN A C 1
ATOM 855 O O . ASN A 1 105 ? -26.246 -14.499 35.517 1.00 62.94 105 ASN A O 1
ATOM 859 N N . GLN A 1 106 ? -27.945 -13.489 36.600 1.00 61.38 106 GLN A N 1
ATOM 860 C CA . GLN A 1 106 ? -28.701 -13.140 35.387 1.00 61.38 106 GLN A CA 1
ATOM 861 C C . GLN A 1 106 ? -27.987 -12.084 34.539 1.00 61.38 106 GLN A C 1
ATOM 863 O O . GLN A 1 106 ? -27.954 -12.205 33.317 1.00 61.38 106 GLN A O 1
ATOM 868 N N . PHE A 1 107 ? -27.374 -11.076 35.164 1.00 62.09 107 PHE A N 1
ATOM 869 C CA . PHE A 1 107 ? -26.606 -10.072 34.433 1.00 62.09 107 PHE A CA 1
ATOM 870 C C . PHE A 1 107 ? -25.375 -10.704 33.774 1.00 62.09 107 PHE A C 1
ATOM 872 O O . PHE A 1 107 ? -25.196 -10.551 32.575 1.00 62.09 107 PHE A O 1
ATOM 879 N N . GLN A 1 108 ? -24.607 -11.515 34.510 1.00 62.50 108 GLN A N 1
ATOM 880 C CA . GLN A 1 108 ? -23.436 -12.233 33.985 1.00 62.50 108 GLN A CA 1
ATOM 881 C C . GLN A 1 108 ? -23.766 -13.198 32.833 1.00 62.50 108 GLN A C 1
ATOM 883 O O . GLN A 1 108 ? -22.927 -13.398 31.958 1.00 62.50 108 GLN A O 1
ATOM 888 N N . THR A 1 109 ? -24.973 -13.775 32.803 1.00 60.09 109 THR A N 1
ATOM 889 C CA . THR A 1 109 ? -25.439 -14.605 31.675 1.00 60.09 109 THR A CA 1
ATOM 890 C C . THR A 1 109 ? -25.983 -13.785 30.504 1.00 60.09 109 THR A C 1
ATOM 892 O O . THR A 1 109 ? -25.824 -14.208 29.362 1.00 60.09 109 THR A O 1
ATOM 895 N N . ALA A 1 110 ? -26.587 -12.618 30.753 1.00 58.91 110 ALA A N 1
ATOM 896 C CA . ALA A 1 110 ? -27.095 -11.724 29.709 1.00 58.91 110 ALA A CA 1
ATOM 897 C C . ALA A 1 110 ? -25.976 -10.943 29.001 1.00 58.91 110 ALA A C 1
ATOM 899 O O . ALA A 1 110 ? -26.041 -10.704 27.796 1.00 58.91 110 ALA A O 1
ATOM 900 N N . THR A 1 111 ? -24.921 -10.572 29.724 1.00 55.16 111 THR A N 1
ATOM 901 C CA . THR A 1 111 ? -23.732 -9.934 29.162 1.00 55.16 111 THR A CA 1
ATOM 902 C C . THR A 1 111 ? -22.687 -10.994 28.832 1.00 55.16 111 THR A C 1
ATOM 904 O O . THR A 1 111 ? -21.682 -11.152 29.528 1.00 55.16 111 THR A O 1
ATOM 907 N N . SER A 1 112 ? -22.903 -11.707 27.728 1.00 49.44 112 SER A N 1
ATOM 908 C CA . SER A 1 112 ? -21.971 -12.699 27.174 1.00 49.44 112 SER A CA 1
ATOM 909 C C . SER A 1 112 ? -20.575 -12.145 26.848 1.00 49.44 112 SER A C 1
ATOM 911 O O . SER A 1 112 ? -19.691 -12.919 26.512 1.00 49.44 112 SER A O 1
ATOM 913 N N . PHE A 1 113 ? -20.363 -10.830 26.947 1.00 50.53 113 PHE A N 1
ATOM 914 C CA . PHE A 1 113 ? -19.089 -10.147 26.706 1.00 50.53 113 PHE A CA 1
ATOM 915 C C . PHE A 1 113 ? -18.160 -10.091 27.931 1.00 50.53 113 PHE A C 1
ATOM 917 O O . PHE A 1 113 ? -16.959 -9.903 27.770 1.00 50.53 113 PHE A O 1
ATOM 924 N N . LEU A 1 114 ? -18.678 -10.288 29.148 1.00 51.50 114 LEU A N 1
ATOM 925 C CA . LEU A 1 114 ? -17.904 -10.106 30.386 1.00 51.50 114 LEU A CA 1
ATOM 926 C C . LEU A 1 114 ? -16.911 -11.237 30.727 1.00 51.50 114 LEU A C 1
ATOM 928 O O . LEU A 1 114 ? -15.922 -10.930 31.385 1.00 51.50 114 LEU A O 1
ATOM 932 N N . PRO A 1 115 ? -17.087 -12.500 30.283 1.00 48.69 115 PRO A N 1
ATOM 933 C CA . PRO A 1 115 ? -16.048 -13.526 30.389 1.00 48.69 115 PRO A CA 1
ATOM 934 C C . PRO A 1 115 ? -15.272 -13.740 29.075 1.00 48.69 115 PRO A C 1
ATOM 936 O O . PRO A 1 115 ? -14.458 -14.658 28.986 1.00 48.69 115 PRO A O 1
ATOM 939 N N . VAL A 1 116 ? -15.530 -12.939 28.031 1.00 43.75 116 VAL A N 1
ATOM 940 C CA . VAL A 1 116 ? -14.845 -13.076 26.733 1.00 43.75 116 VAL A CA 1
ATOM 941 C C . VAL A 1 116 ? -13.520 -12.323 26.719 1.00 43.75 116 VAL A C 1
ATOM 943 O O . VAL A 1 116 ? -12.619 -12.763 26.020 1.00 43.75 116 VAL A O 1
ATOM 946 N N . THR A 1 117 ? -13.335 -11.278 27.529 1.00 50.53 117 THR A N 1
ATOM 947 C CA . THR A 1 117 ? -12.037 -10.585 27.638 1.00 50.53 117 THR A CA 1
ATOM 948 C C . THR A 1 117 ? -10.933 -11.490 28.188 1.00 50.53 117 THR A C 1
ATOM 950 O O . THR A 1 117 ? -9.845 -11.495 27.628 1.00 50.53 117 THR A O 1
ATOM 953 N N . ASP A 1 118 ? -11.223 -12.344 29.176 1.00 44.81 118 ASP A N 1
ATOM 954 C CA . ASP A 1 118 ? -10.230 -13.300 29.705 1.00 44.81 118 ASP A CA 1
ATOM 955 C C . ASP A 1 118 ? -9.920 -14.424 28.698 1.00 44.81 118 ASP A C 1
ATOM 957 O O . ASP A 1 118 ? -8.803 -14.931 28.639 1.00 44.81 118 ASP A O 1
ATOM 961 N N . LYS A 1 119 ? -10.887 -14.788 27.841 1.00 44.69 119 LYS A N 1
ATOM 962 C CA . LYS A 1 119 ? -10.654 -15.735 26.736 1.00 44.69 119 LYS A CA 1
ATOM 963 C C . LYS A 1 119 ? -9.977 -15.080 25.529 1.00 44.69 119 LYS A C 1
ATOM 965 O O . LYS A 1 119 ? -9.266 -15.768 24.807 1.00 44.69 119 LYS A O 1
ATOM 970 N N . LEU A 1 120 ? -10.166 -13.779 25.311 1.00 45.94 120 LEU A N 1
ATOM 971 C CA . LEU A 1 120 ? -9.491 -13.003 24.269 1.00 45.94 120 LEU A CA 1
ATOM 972 C C . LEU A 1 120 ? -8.037 -12.715 24.638 1.00 45.94 120 LEU A C 1
ATOM 974 O O . LEU A 1 120 ? -7.196 -12.845 23.765 1.00 45.94 120 LEU A O 1
ATOM 978 N N . GLU A 1 121 ? -7.706 -12.415 25.899 1.00 49.03 121 GLU A N 1
ATOM 979 C CA . GLU A 1 121 ? -6.304 -12.315 26.345 1.00 49.03 121 GLU A CA 1
ATOM 980 C C . GLU A 1 121 ? -5.561 -13.650 26.169 1.00 49.03 121 GLU A C 1
ATOM 982 O O . GLU A 1 121 ? -4.397 -13.652 25.767 1.00 49.03 121 GLU A O 1
ATOM 987 N N . GLN A 1 122 ? -6.244 -14.784 26.374 1.00 46.69 122 GLN A N 1
ATOM 988 C CA . GLN A 1 122 ? -5.699 -16.110 26.075 1.00 46.69 122 GLN A CA 1
ATOM 989 C C . GLN A 1 122 ? -5.543 -16.338 24.561 1.00 46.69 122 GLN A C 1
ATOM 991 O O . GLN A 1 122 ? -4.496 -16.796 24.124 1.00 46.69 122 GLN A O 1
ATOM 996 N N . PHE A 1 123 ? -6.513 -15.921 23.738 1.00 45.25 123 PHE A N 1
ATOM 997 C CA . PHE A 1 123 ? -6.394 -15.979 22.274 1.00 45.25 123 PHE A CA 1
ATOM 998 C C . PHE A 1 123 ? -5.320 -15.035 21.708 1.00 45.25 123 PHE A C 1
ATOM 1000 O O . PHE A 1 123 ? -4.688 -15.385 20.715 1.00 45.25 123 PHE A O 1
ATOM 1007 N N . ILE A 1 124 ? -5.097 -13.864 22.311 1.00 50.16 124 ILE A N 1
ATOM 1008 C CA . ILE A 1 124 ? -4.085 -12.874 21.905 1.00 50.16 124 ILE A CA 1
ATOM 1009 C C . ILE A 1 124 ? -2.688 -13.322 22.363 1.00 50.16 124 ILE A C 1
ATOM 1011 O O . ILE A 1 124 ? -1.745 -13.270 21.579 1.00 50.16 124 ILE A O 1
ATOM 1015 N N . SER A 1 125 ? -2.562 -13.876 23.573 1.00 48.00 125 SER A N 1
ATOM 1016 C CA . SER A 1 125 ? -1.304 -14.469 24.056 1.00 48.00 125 SER A CA 1
ATOM 1017 C C . SER A 1 125 ? -0.927 -15.743 23.285 1.00 48.00 125 SER A C 1
ATOM 1019 O O . SER A 1 125 ? 0.247 -15.959 22.991 1.00 48.00 125 SER A O 1
ATOM 1021 N N . ASP A 1 126 ? -1.911 -16.554 22.877 1.00 39.22 126 ASP A N 1
ATOM 1022 C CA . ASP A 1 126 ? -1.674 -17.730 22.029 1.00 39.22 126 ASP A CA 1
ATOM 1023 C C . ASP A 1 126 ? -1.391 -17.339 20.563 1.00 39.22 126 ASP A C 1
ATOM 1025 O O . ASP A 1 126 ? -0.655 -18.046 19.864 1.00 39.22 126 ASP A O 1
ATOM 1029 N N . SER A 1 127 ? -1.886 -16.188 20.087 1.00 43.69 127 SER A N 1
ATOM 1030 C CA . SER A 1 127 ? -1.535 -15.673 18.754 1.00 43.69 127 SER A CA 1
ATOM 1031 C C . SER A 1 127 ? -0.181 -14.961 18.701 1.00 43.69 127 SER A C 1
ATOM 1033 O O . SER A 1 127 ? 0.443 -15.002 17.645 1.00 43.69 127 SER A O 1
ATOM 1035 N N . ASP A 1 128 ? 0.379 -14.486 19.817 1.00 38.16 128 ASP A N 1
ATOM 1036 C CA . ASP A 1 128 ? 1.802 -14.099 19.878 1.00 38.16 128 ASP A CA 1
ATOM 1037 C C . ASP A 1 128 ? 2.756 -15.309 19.804 1.00 38.16 128 ASP A C 1
ATOM 1039 O O . ASP A 1 128 ? 3.911 -15.173 19.402 1.00 38.16 128 ASP A O 1
ATOM 1043 N N . SER A 1 129 ? 2.271 -16.524 20.092 1.00 40.03 129 SER A N 1
ATOM 1044 C CA . SER A 1 129 ? 3.028 -17.767 19.863 1.00 40.03 129 SER A CA 1
ATOM 1045 C C . SER A 1 129 ? 2.808 -18.390 18.474 1.00 40.03 129 SER A C 1
ATOM 1047 O O . SER A 1 129 ? 3.527 -19.314 18.088 1.00 40.03 129 SER A O 1
ATOM 1049 N N . THR A 1 130 ? 1.866 -17.852 17.685 1.00 39.28 130 THR A N 1
ATOM 1050 C CA . THR A 1 130 ? 1.502 -18.393 16.362 1.00 39.28 130 THR A CA 1
ATOM 1051 C C . THR A 1 130 ? 1.369 -17.333 15.261 1.00 39.28 130 THR A C 1
ATOM 1053 O O . THR A 1 130 ? 0.738 -17.579 14.238 1.00 39.28 130 THR A O 1
ATOM 1056 N N . ILE A 1 131 ? 2.045 -16.189 15.390 1.00 39.25 131 ILE A N 1
ATOM 1057 C CA . ILE A 1 131 ? 2.520 -15.422 14.225 1.00 39.25 131 ILE A CA 1
ATOM 1058 C C . ILE A 1 131 ? 3.988 -15.800 14.005 1.00 39.25 131 ILE A C 1
ATOM 1060 O O . ILE A 1 131 ? 4.897 -14.987 13.881 1.00 39.25 131 ILE A O 1
ATOM 1064 N N . ASN A 1 132 ? 4.215 -17.108 13.900 1.00 36.28 132 ASN A N 1
ATOM 1065 C CA . ASN A 1 132 ? 5.229 -17.595 12.994 1.00 36.28 132 ASN A CA 1
ATOM 1066 C C . ASN A 1 132 ? 4.658 -17.298 11.602 1.00 36.28 132 ASN A C 1
ATOM 1068 O O . ASN A 1 132 ? 4.012 -18.144 10.980 1.00 36.28 132 ASN A O 1
ATOM 1072 N N . ILE A 1 133 ? 4.884 -16.075 11.107 1.00 39.69 133 ILE A N 1
ATOM 1073 C CA . ILE A 1 133 ? 5.061 -15.878 9.669 1.00 39.69 133 ILE A CA 1
ATOM 1074 C C . ILE A 1 133 ? 6.328 -16.672 9.361 1.00 39.69 133 ILE A 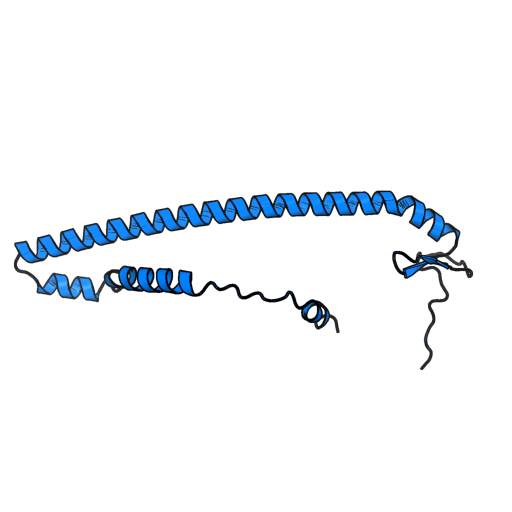C 1
ATOM 1076 O O . ILE A 1 133 ? 7.442 -16.158 9.304 1.00 39.69 133 ILE A O 1
ATOM 1080 N N . ILE A 1 134 ? 6.133 -17.988 9.272 1.00 35.38 134 ILE A N 1
ATOM 1081 C CA . ILE A 1 134 ? 6.929 -18.901 8.489 1.00 35.38 134 ILE A CA 1
ATOM 1082 C C . ILE A 1 134 ? 7.099 -18.147 7.188 1.00 35.38 134 ILE A C 1
ATOM 1084 O O . ILE A 1 134 ? 6.123 -17.933 6.481 1.00 35.38 134 ILE A O 1
ATOM 1088 N N . ASN A 1 135 ? 8.284 -17.580 6.989 1.00 39.72 135 ASN A N 1
ATOM 1089 C CA . ASN A 1 135 ? 9.191 -17.995 5.935 1.00 39.72 135 ASN A CA 1
ATOM 1090 C C . ASN A 1 135 ? 8.479 -18.607 4.715 1.00 39.72 135 ASN A C 1
ATOM 1092 O O . ASN A 1 135 ? 8.841 -19.685 4.249 1.00 39.72 135 ASN A O 1
ATOM 1096 N N . THR A 1 136 ? 7.442 -17.943 4.210 1.00 39.41 136 THR A N 1
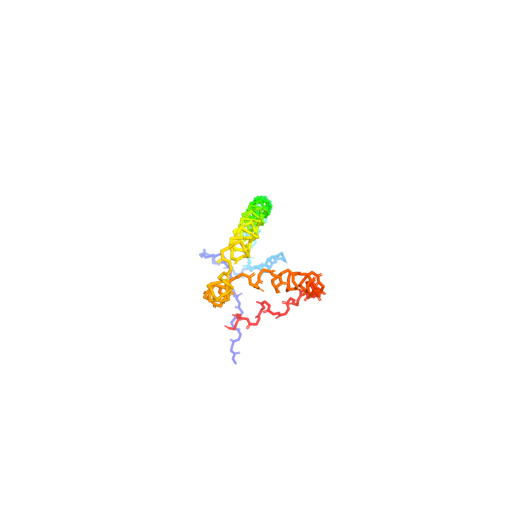ATOM 1097 C CA . THR A 1 136 ? 6.950 -18.150 2.866 1.00 39.41 136 THR A CA 1
ATOM 1098 C C . THR A 1 136 ? 8.044 -17.546 2.021 1.00 39.41 136 THR A C 1
ATOM 1100 O O . THR A 1 136 ? 8.077 -16.335 1.792 1.00 39.41 136 THR A O 1
ATOM 1103 N N . GLN A 1 137 ? 9.004 -18.397 1.655 1.00 39.00 137 GLN A N 1
ATOM 1104 C CA . GLN A 1 137 ? 9.759 -18.214 0.433 1.00 39.00 137 GLN A CA 1
ATOM 1105 C C . GLN A 1 137 ? 8.772 -17.684 -0.597 1.00 39.00 137 GLN A C 1
ATOM 1107 O O . GLN A 1 137 ? 7.741 -18.299 -0.867 1.00 39.00 137 GLN A O 1
ATOM 1112 N N . PHE A 1 138 ? 9.051 -16.466 -1.033 1.00 37.81 138 PHE A N 1
ATOM 1113 C CA . PHE A 1 138 ? 8.382 -15.815 -2.134 1.00 37.81 138 PHE A CA 1
ATOM 1114 C C . PHE A 1 138 ? 8.537 -16.762 -3.328 1.00 37.81 138 PHE A C 1
ATOM 1116 O O . PHE A 1 138 ? 9.618 -16.859 -3.901 1.00 37.81 138 PHE A O 1
ATOM 1123 N N . ASP A 1 139 ? 7.508 -17.557 -3.607 1.00 45.22 139 ASP A N 1
ATOM 1124 C CA . ASP A 1 139 ? 7.506 -18.473 -4.738 1.00 45.22 139 ASP A CA 1
ATOM 1125 C C . ASP A 1 139 ? 7.127 -17.652 -5.974 1.00 45.22 139 ASP A C 1
ATOM 1127 O O . ASP A 1 139 ? 5.950 -17.366 -6.225 1.00 45.22 139 ASP A O 1
ATOM 1131 N N . GLU A 1 140 ? 8.152 -17.167 -6.680 1.00 47.97 140 GLU A N 1
ATOM 1132 C CA . GLU A 1 140 ? 8.018 -16.346 -7.890 1.00 47.97 140 GLU A CA 1
ATOM 1133 C C . GLU A 1 140 ? 7.218 -17.058 -9.000 1.00 47.97 140 GLU A C 1
ATOM 1135 O O . GLU A 1 140 ? 6.650 -16.390 -9.866 1.00 47.97 140 GLU A O 1
ATOM 1140 N N . ASP A 1 141 ? 7.070 -18.386 -8.933 1.00 42.25 141 ASP A N 1
ATOM 1141 C CA . ASP A 1 141 ? 6.333 -19.178 -9.923 1.00 42.25 141 ASP A CA 1
ATOM 1142 C C . ASP A 1 141 ? 4.800 -19.018 -9.826 1.00 42.25 141 ASP A C 1
ATOM 1144 O O . ASP A 1 141 ? 4.075 -19.302 -10.783 1.00 42.25 141 ASP A O 1
ATOM 1148 N N . SER A 1 142 ? 4.274 -18.489 -8.715 1.00 47.78 142 SER A N 1
ATOM 1149 C CA . SER A 1 142 ? 2.823 -18.314 -8.523 1.00 47.78 142 SER A CA 1
ATOM 1150 C C . SER A 1 142 ? 2.260 -17.050 -9.199 1.00 47.78 142 SER A C 1
ATOM 1152 O O . SER A 1 142 ? 1.072 -16.976 -9.517 1.00 47.78 142 SER A O 1
ATOM 1154 N N . LEU A 1 143 ? 3.108 -16.057 -9.501 1.00 47.97 143 LEU A N 1
ATOM 1155 C CA . LEU A 1 143 ? 2.681 -14.795 -10.128 1.00 47.97 143 LEU A CA 1
ATOM 1156 C C . LEU A 1 143 ? 2.425 -14.909 -11.640 1.00 47.97 143 LEU A C 1
ATOM 1158 O O . LEU A 1 143 ? 1.703 -14.080 -12.196 1.00 47.97 143 LEU A O 1
ATOM 1162 N N . PHE A 1 144 ? 2.948 -15.945 -12.303 1.00 45.44 144 PHE A N 1
ATOM 1163 C CA . PHE A 1 144 ? 2.799 -16.136 -13.753 1.00 45.44 144 PHE A CA 1
ATOM 1164 C C . PHE A 1 144 ? 1.720 -17.149 -14.156 1.00 45.44 144 PHE A C 1
ATOM 1166 O O . PHE A 1 144 ? 1.351 -17.208 -15.327 1.00 45.44 144 PHE A O 1
ATOM 1173 N N . ALA A 1 145 ? 1.135 -17.889 -13.210 1.00 48.03 145 ALA A N 1
ATOM 1174 C CA . ALA A 1 145 ? 0.085 -18.867 -13.511 1.00 48.03 145 ALA A CA 1
ATOM 1175 C C . ALA A 1 145 ? -1.281 -18.239 -13.863 1.00 48.03 145 ALA A C 1
ATOM 1177 O O . ALA A 1 145 ? -2.178 -18.948 -14.317 1.00 48.03 145 ALA A O 1
ATOM 1178 N N . SER A 1 146 ? -1.456 -16.924 -13.676 1.00 45.12 146 SER A N 1
ATOM 1179 C CA . SER A 1 146 ? -2.735 -16.238 -13.924 1.00 45.12 146 SER A CA 1
ATOM 1180 C C . SER A 1 146 ? -2.784 -15.398 -15.208 1.00 45.12 146 SER A C 1
ATOM 1182 O O . SER A 1 146 ? -3.786 -14.722 -15.442 1.00 45.12 146 SER A O 1
ATOM 1184 N N . PHE A 1 147 ? -1.756 -15.463 -16.055 1.00 41.75 147 PHE A N 1
ATOM 1185 C CA . PHE A 1 147 ? -1.813 -14.946 -17.426 1.00 41.75 147 PHE A CA 1
ATOM 1186 C C . PHE A 1 147 ? -1.606 -16.099 -18.410 1.00 41.75 147 PHE A C 1
ATOM 1188 O O . PHE A 1 147 ? -0.556 -16.227 -19.038 1.00 41.75 147 PHE A O 1
ATOM 1195 N N . GLY A 1 148 ? -2.619 -16.964 -18.477 1.00 39.44 148 GLY A N 1
ATOM 1196 C CA . GLY A 1 148 ? -2.875 -17.816 -19.638 1.00 39.44 148 GLY A CA 1
ATOM 1197 C C . GLY A 1 148 ? -3.656 -17.052 -20.696 1.00 39.44 148 GLY A C 1
ATOM 1198 O O . GLY A 1 148 ? -4.548 -16.266 -20.299 1.00 39.44 148 GLY A O 1
#

Organism: NCBI:txid392030